Protein AF-W2U6G8-F1 (afdb_monomer)

Sequence (93 aa):
MLTLFAPSLQGTLRFPNSPEGRQALLQALRHHRPHLVVLEPTGPYHFPLLELLLEAGLPVAVVNPQQAAAFRQASHQESPSPPGESFTQWARG

pLDDT: mean 78.86, std 17.73, range [42.53, 97.31]

Foldseek 3Di:
DDWDDDPPDPDIDDFDLDPVSLVVVVVVCVVVVDQEAEAADPDDSCPVSVVVCVVVVHHYDYDDVVVVVVVVVVVVCDDPPPDDDDPPPPPDD

Structure (mmCIF, N/CA/C/O backbone):
data_AF-W2U6G8-F1
#
_entry.id   AF-W2U6G8-F1
#
loop_
_atom_site.group_PDB
_atom_site.id
_atom_site.type_symbol
_atom_site.label_atom_id
_atom_site.label_alt_id
_atom_site.label_comp_id
_atom_site.label_asym_id
_atom_site.label_entity_id
_atom_site.label_seq_id
_atom_site.pdbx_PDB_ins_code
_atom_site.Cartn_x
_atom_site.Cartn_y
_atom_site.Cartn_z
_atom_site.occupancy
_atom_site.B_iso_or_equiv
_atom_site.auth_seq_id
_atom_site.auth_comp_id
_atom_site.auth_asym_id
_atom_site.auth_atom_id
_atom_site.pdbx_PDB_model_num
ATOM 1 N N . MET A 1 1 ? 10.195 -2.335 -1.921 1.00 79.88 1 MET A N 1
ATOM 2 C CA . MET A 1 1 ? 9.544 -3.621 -1.594 1.00 79.88 1 MET A CA 1
ATOM 3 C C . MET A 1 1 ? 8.195 -3.302 -0.979 1.00 79.88 1 MET A C 1
ATOM 5 O O . MET A 1 1 ? 8.147 -2.424 -0.129 1.00 79.88 1 MET A O 1
ATOM 9 N N . LEU A 1 2 ? 7.136 -3.963 -1.428 1.00 83.88 2 LEU A N 1
ATOM 10 C CA . LEU A 1 2 ? 5.785 -3.885 -0.883 1.00 83.88 2 LEU A CA 1
ATOM 11 C C . LEU A 1 2 ? 5.513 -5.163 -0.095 1.00 83.88 2 LEU A C 1
ATOM 13 O O . LEU A 1 2 ? 5.971 -6.238 -0.482 1.00 83.88 2 LEU A O 1
ATOM 17 N N . THR A 1 3 ? 4.782 -5.042 1.002 1.00 81.69 3 THR A N 1
ATOM 18 C CA . THR A 1 3 ? 4.595 -6.125 1.963 1.00 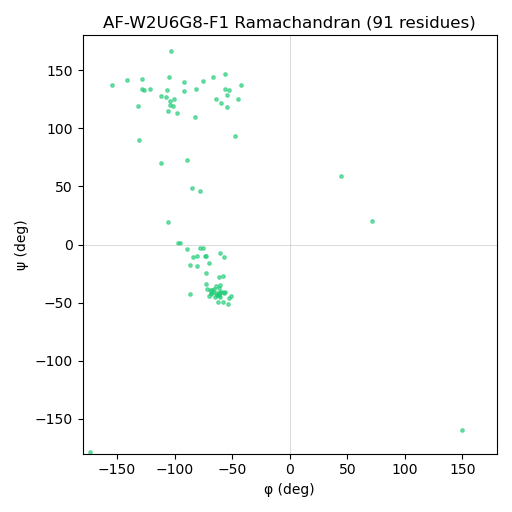81.69 3 THR A CA 1
ATOM 19 C C . THR A 1 3 ? 3.108 -6.230 2.277 1.00 81.69 3 THR A C 1
ATOM 21 O O . THR A 1 3 ? 2.525 -5.267 2.764 1.00 81.69 3 THR A O 1
ATOM 24 N N . LEU A 1 4 ? 2.497 -7.377 1.984 1.00 85.38 4 LEU A N 1
ATOM 25 C CA . LEU A 1 4 ? 1.100 -7.668 2.295 1.00 85.38 4 LEU A CA 1
ATOM 26 C C . LEU A 1 4 ? 1.028 -8.558 3.531 1.00 85.38 4 LEU A C 1
ATOM 28 O O . LEU A 1 4 ? 1.515 -9.690 3.514 1.00 85.38 4 LEU A O 1
ATOM 32 N N . PHE A 1 5 ? 0.372 -8.049 4.565 1.00 84.31 5 PHE A N 1
ATOM 33 C CA . PHE A 1 5 ? -0.067 -8.818 5.719 1.00 84.31 5 PHE A CA 1
ATOM 34 C C . PHE A 1 5 ? -1.585 -8.991 5.645 1.00 84.31 5 PHE A C 1
ATOM 36 O O . PHE A 1 5 ? -2.303 -8.023 5.396 1.00 84.31 5 PHE A O 1
ATOM 43 N N . ALA A 1 6 ? -2.076 -10.208 5.862 1.00 83.38 6 ALA A N 1
ATOM 44 C CA . ALA A 1 6 ? -3.502 -10.467 6.000 1.00 83.38 6 ALA A CA 1
ATOM 45 C C . ALA A 1 6 ? -3.724 -11.529 7.087 1.00 83.38 6 ALA A C 1
ATOM 47 O O . ALA A 1 6 ? -2.958 -12.490 7.131 1.00 83.38 6 ALA A O 1
ATOM 48 N N . PRO A 1 7 ? -4.772 -11.418 7.925 1.00 80.56 7 PRO A N 1
ATOM 49 C CA . PRO A 1 7 ? -5.033 -12.385 8.999 1.00 80.56 7 PRO A CA 1
ATOM 50 C C . 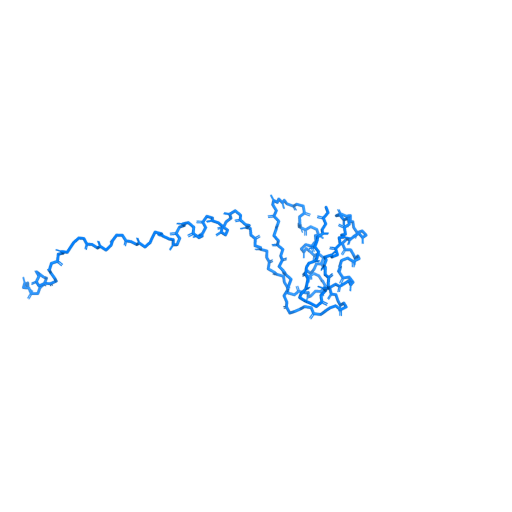PRO A 1 7 ? -5.212 -13.830 8.514 1.00 80.56 7 PRO A C 1
ATOM 52 O O . PRO A 1 7 ? -4.960 -14.771 9.256 1.00 80.56 7 PRO A O 1
ATOM 55 N N . SER A 1 8 ? -5.659 -14.006 7.269 1.00 79.94 8 SER A N 1
ATOM 56 C CA . SER A 1 8 ? -5.847 -15.310 6.630 1.00 79.94 8 SER A CA 1
ATOM 57 C C . SER A 1 8 ? -4.558 -15.920 6.070 1.00 79.94 8 SER A C 1
ATOM 59 O O . SER A 1 8 ? -4.561 -17.085 5.676 1.00 79.94 8 SER A O 1
ATOM 61 N N . LEU A 1 9 ? -3.461 -15.162 6.019 1.00 81.06 9 LEU A N 1
ATOM 62 C CA . LEU A 1 9 ? -2.166 -15.643 5.553 1.00 81.06 9 LEU A CA 1
ATOM 63 C C . LEU A 1 9 ? -1.349 -16.162 6.739 1.00 81.06 9 LEU A C 1
ATOM 65 O O . LEU A 1 9 ? -1.173 -15.470 7.739 1.00 81.06 9 LEU A O 1
ATOM 69 N N . GLN A 1 10 ? -0.761 -17.352 6.600 1.00 81.56 10 GLN A N 1
ATOM 70 C CA . GLN A 1 10 ? 0.231 -17.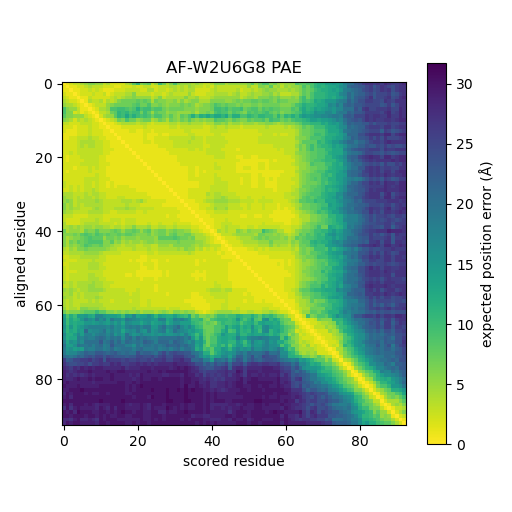881 7.549 1.00 81.56 10 GLN A CA 1
ATOM 71 C C . GLN A 1 10 ? 1.614 -17.237 7.321 1.00 81.56 10 GLN A C 1
ATOM 73 O O . GLN A 1 10 ? 2.627 -17.922 7.200 1.00 81.56 10 GLN A O 1
ATOM 78 N N . GLY A 1 11 ? 1.656 -15.911 7.172 1.00 86.00 11 GLY A N 1
ATOM 79 C CA . GLY A 1 11 ? 2.866 -15.161 6.861 1.00 86.00 11 GLY A CA 1
ATOM 80 C C . GLY A 1 11 ? 2.594 -13.899 6.053 1.00 86.00 11 GLY A C 1
ATOM 81 O O . GLY A 1 11 ? 1.482 -13.375 6.008 1.00 86.00 11 GLY A O 1
ATOM 82 N N . THR A 1 12 ? 3.641 -13.415 5.397 1.00 90.94 12 THR A N 1
ATOM 83 C CA . THR A 1 12 ? 3.627 -12.135 4.694 1.00 90.94 12 THR A CA 1
ATOM 84 C C . THR A 1 12 ? 4.073 -12.332 3.254 1.00 90.94 12 THR A C 1
ATOM 86 O O . THR A 1 12 ? 5.109 -12.951 3.007 1.00 90.94 12 THR A O 1
ATOM 89 N N . LEU A 1 13 ? 3.335 -11.768 2.299 1.00 91.56 13 LEU A N 1
ATOM 90 C CA . LEU A 1 13 ? 3.734 -11.772 0.891 1.00 91.56 13 LEU A CA 1
ATOM 91 C C . LEU A 1 13 ? 4.536 -10.510 0.573 1.00 91.56 13 LEU A C 1
ATOM 93 O O . LEU A 1 13 ? 4.218 -9.420 1.050 1.00 91.56 13 LEU A O 1
ATOM 97 N N . ARG A 1 14 ? 5.592 -10.652 -0.231 1.00 93.88 14 ARG A N 1
ATOM 98 C CA . ARG A 1 14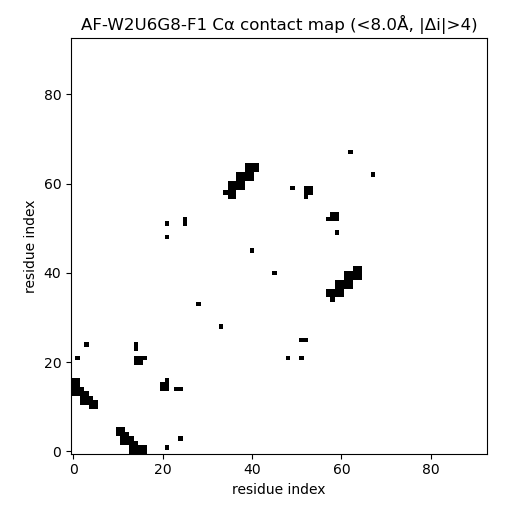 ? 6.478 -9.548 -0.614 1.00 93.88 14 ARG A CA 1
ATOM 99 C C . ARG A 1 14 ? 6.492 -9.384 -2.123 1.00 93.88 14 ARG A C 1
ATOM 101 O O . ARG A 1 14 ? 6.657 -10.358 -2.849 1.00 93.88 14 ARG A O 1
ATOM 108 N N . PHE A 1 15 ? 6.373 -8.141 -2.571 1.00 94.06 15 PHE A N 1
ATOM 109 C CA . PHE A 1 15 ? 6.346 -7.781 -3.983 1.00 94.06 15 PHE A CA 1
ATOM 110 C C . PHE A 1 15 ? 7.380 -6.686 -4.273 1.00 94.06 15 PHE A C 1
ATOM 112 O O . PHE A 1 15 ? 7.559 -5.766 -3.465 1.00 94.06 15 PHE A O 1
ATOM 119 N N . PRO A 1 16 ? 8.065 -6.720 -5.425 1.00 93.31 16 PRO A N 1
ATOM 120 C CA . PRO A 1 16 ? 8.860 -5.586 -5.880 1.00 93.31 16 PRO A CA 1
ATOM 121 C C . PRO A 1 16 ? 8.001 -4.317 -5.968 1.00 93.31 16 PRO A C 1
ATOM 123 O O . PRO A 1 16 ? 6.826 -4.385 -6.319 1.00 93.31 16 PRO A O 1
ATOM 126 N N . ASN A 1 17 ? 8.585 -3.143 -5.702 1.00 90.56 17 ASN A N 1
ATOM 127 C CA . ASN A 1 17 ? 7.895 -1.874 -5.982 1.00 90.56 17 ASN A CA 1
ATOM 128 C C . ASN A 1 17 ? 8.106 -1.455 -7.450 1.00 90.56 17 ASN A C 1
ATOM 130 O O . ASN A 1 17 ? 8.533 -0.340 -7.732 1.00 90.56 17 ASN A O 1
ATOM 134 N N . SER A 1 18 ? 7.892 -2.394 -8.373 1.00 94.88 18 SER A N 1
ATOM 135 C CA . SER A 1 18 ? 7.881 -2.168 -9.821 1.00 94.88 18 SER A CA 1
ATOM 136 C C . SER A 1 18 ? 6.427 -2.136 -10.318 1.00 94.88 18 SER A C 1
ATOM 138 O O . SER A 1 18 ? 5.520 -2.495 -9.559 1.00 94.88 18 SER A O 1
ATOM 140 N N . PRO A 1 19 ? 6.145 -1.685 -11.551 1.00 94.81 19 PRO A N 1
ATOM 141 C CA . PRO A 1 19 ? 4.810 -1.813 -12.144 1.00 94.81 19 PRO A CA 1
ATOM 142 C C . PRO A 1 19 ? 4.256 -3.247 -12.072 1.00 94.81 19 PRO A C 1
ATOM 144 O O . PRO A 1 19 ? 3.125 -3.454 -11.639 1.00 94.81 19 PRO A O 1
ATOM 147 N N . GLU A 1 20 ? 5.077 -4.243 -12.390 1.00 96.81 20 GLU A N 1
ATOM 148 C CA . GLU A 1 20 ? 4.703 -5.662 -12.410 1.00 96.81 20 GLU A CA 1
ATOM 149 C C . GLU A 1 20 ? 4.437 -6.180 -10.994 1.00 96.81 20 GLU A C 1
ATOM 151 O O . GLU A 1 20 ? 3.445 -6.867 -10.749 1.00 96.81 20 GLU A O 1
ATOM 156 N N . GLY A 1 21 ? 5.283 -5.801 -10.030 1.00 96.50 21 GLY A N 1
ATOM 157 C CA . GLY A 1 21 ? 5.091 -6.165 -8.627 1.00 96.50 21 GLY A CA 1
ATOM 158 C C . GLY A 1 21 ? 3.820 -5.559 -8.023 1.00 96.50 21 GLY A C 1
ATOM 159 O O . GLY A 1 21 ? 3.125 -6.228 -7.258 1.00 96.50 21 GLY A O 1
ATOM 160 N N . ARG A 1 22 ? 3.456 -4.330 -8.414 1.00 96.56 22 ARG A N 1
ATOM 161 C CA . ARG A 1 22 ? 2.192 -3.688 -8.013 1.00 96.56 22 ARG A CA 1
ATOM 162 C C . ARG A 1 22 ? 0.973 -4.402 -8.600 1.00 96.56 22 ARG A C 1
ATOM 164 O O . ARG A 1 22 ? 0.003 -4.624 -7.881 1.00 96.56 22 ARG A O 1
ATOM 171 N N . GLN A 1 23 ? 1.039 -4.823 -9.863 1.00 97.31 23 GLN A N 1
ATOM 172 C CA . GLN A 1 23 ? -0.018 -5.632 -10.479 1.00 97.31 23 GLN A CA 1
ATOM 173 C C . GLN A 1 23 ? -0.168 -6.994 -9.790 1.00 97.31 23 GLN A C 1
ATOM 175 O O . GLN A 1 23 ? -1.284 -7.410 -9.483 1.00 97.31 23 GLN A O 1
ATOM 180 N N . ALA A 1 24 ? 0.940 -7.668 -9.471 1.00 96.88 24 ALA A N 1
ATOM 181 C CA . ALA A 1 24 ? 0.911 -8.929 -8.730 1.00 96.88 24 ALA A CA 1
ATOM 182 C C . ALA A 1 24 ? 0.291 -8.766 -7.329 1.00 96.88 24 ALA A C 1
ATOM 184 O O . ALA A 1 24 ? -0.537 -9.582 -6.919 1.00 96.88 24 ALA A O 1
ATOM 185 N N . LEU A 1 25 ? 0.621 -7.678 -6.623 1.00 96.44 25 LEU A N 1
ATOM 186 C CA . LEU A 1 25 ? -0.012 -7.333 -5.350 1.00 96.44 25 LEU A CA 1
ATOM 187 C C . LEU A 1 25 ? -1.525 -7.117 -5.510 1.00 96.44 25 LEU A C 1
ATOM 189 O O . LEU A 1 25 ? -2.301 -7.648 -4.717 1.00 96.44 25 LEU A O 1
ATOM 193 N N . LEU A 1 26 ? -1.961 -6.385 -6.540 1.00 96.38 26 LEU A N 1
ATOM 194 C CA . LEU A 1 26 ? -3.384 -6.164 -6.811 1.00 96.38 26 LEU A CA 1
ATOM 195 C C . LEU A 1 26 ? -4.139 -7.485 -7.032 1.00 96.38 26 LEU A C 1
ATOM 197 O O . LEU A 1 26 ? -5.247 -7.654 -6.522 1.00 96.38 26 LEU A O 1
ATOM 201 N N . GLN A 1 27 ? -3.545 -8.441 -7.751 1.00 96.31 27 GLN A N 1
ATOM 202 C CA . GLN A 1 27 ? -4.153 -9.761 -7.946 1.00 96.31 27 GLN A CA 1
ATOM 203 C C . GLN A 1 27 ? -4.288 -10.533 -6.629 1.00 96.31 27 GLN A C 1
ATOM 205 O O . GLN A 1 27 ? -5.345 -11.106 -6.362 1.00 96.31 27 GLN A O 1
ATOM 210 N N . ALA A 1 28 ? -3.269 -10.489 -5.766 1.00 94.62 28 ALA A N 1
ATOM 211 C CA . ALA A 1 28 ? -3.350 -11.090 -4.436 1.00 94.62 28 ALA A CA 1
ATOM 212 C C . ALA A 1 28 ? -4.461 -10.444 -3.587 1.00 94.62 28 ALA A C 1
ATOM 214 O O . ALA A 1 28 ? -5.262 -11.144 -2.968 1.00 94.62 28 ALA A O 1
ATOM 215 N N . LEU A 1 29 ? -4.579 -9.112 -3.608 1.00 94.62 29 LEU A N 1
ATOM 216 C CA . LEU A 1 29 ? -5.648 -8.396 -2.906 1.00 94.62 29 LEU A CA 1
ATOM 217 C C . LEU A 1 29 ? -7.035 -8.793 -3.428 1.00 94.62 29 LEU A C 1
ATOM 219 O O . LEU A 1 29 ? -7.929 -9.078 -2.637 1.00 94.62 29 LEU A O 1
ATOM 223 N N . ARG A 1 30 ? -7.218 -8.897 -4.747 1.00 93.50 30 ARG A N 1
ATOM 224 C CA . ARG A 1 30 ? -8.483 -9.359 -5.346 1.00 93.50 30 ARG A CA 1
ATOM 225 C C . ARG A 1 30 ? -8.845 -10.785 -4.948 1.00 93.50 30 ARG A C 1
ATOM 227 O O . ARG A 1 30 ? -10.021 -11.064 -4.723 1.00 93.50 30 ARG A O 1
ATOM 234 N N . HIS A 1 31 ? -7.854 -11.666 -4.840 1.00 92.25 31 HIS A N 1
ATOM 235 C CA . HIS A 1 31 ? -8.063 -13.032 -4.374 1.00 92.25 31 HIS A CA 1
ATOM 236 C C . HIS A 1 31 ? -8.563 -13.064 -2.922 1.00 92.25 31 HIS A C 1
ATOM 238 O O . HIS A 1 31 ? -9.514 -13.777 -2.615 1.00 92.25 31 HIS A O 1
ATOM 244 N N . HIS A 1 32 ? -7.977 -12.242 -2.046 1.00 90.00 32 HIS A N 1
ATOM 245 C CA . HIS A 1 32 ? -8.331 -12.203 -0.624 1.00 90.00 32 HIS A CA 1
ATOM 246 C C . HIS A 1 32 ? -9.543 -11.326 -0.280 1.00 90.00 32 HIS A C 1
ATOM 248 O O . HIS A 1 32 ? -10.028 -11.410 0.845 1.00 90.00 32 HIS A O 1
ATOM 254 N N . ARG A 1 33 ? -10.033 -10.506 -1.219 1.00 90.00 33 ARG A N 1
ATOM 255 C CA . ARG A 1 33 ? -11.210 -9.626 -1.072 1.00 90.00 33 ARG A CA 1
ATOM 256 C C . ARG A 1 33 ? -11.253 -8.861 0.265 1.00 90.00 33 ARG A C 1
ATOM 258 O O . ARG A 1 33 ? -12.204 -9.014 1.032 1.00 90.00 33 ARG A O 1
ATOM 265 N N . PRO A 1 34 ? -10.233 -8.046 0.576 1.00 91.56 34 PRO A N 1
ATOM 266 C CA . PRO A 1 34 ? -10.226 -7.266 1.802 1.00 91.56 34 PRO A CA 1
ATOM 267 C C . PRO A 1 34 ? -11.328 -6.201 1.780 1.00 91.56 34 PRO A C 1
ATOM 269 O O . PRO A 1 34 ? -11.585 -5.578 0.751 1.00 91.56 34 PRO A O 1
ATOM 272 N N . HIS A 1 35 ? -11.923 -5.938 2.943 1.00 91.38 35 HIS A N 1
ATOM 273 C CA . HIS A 1 35 ? -12.838 -4.806 3.127 1.00 91.38 35 HIS A CA 1
ATOM 274 C C . HIS A 1 35 ? -12.105 -3.453 3.154 1.00 91.38 35 HIS A C 1
ATOM 276 O O . HIS A 1 35 ? -12.711 -2.426 2.869 1.00 91.38 35 HIS A O 1
ATOM 282 N N . LEU A 1 36 ? -10.814 -3.448 3.507 1.00 91.06 36 LEU A N 1
ATOM 283 C CA . LEU A 1 36 ? -9.961 -2.263 3.556 1.00 91.06 36 LEU A CA 1
ATOM 284 C C . LEU A 1 36 ? -8.494 -2.658 3.365 1.00 91.06 36 LEU A C 1
ATOM 286 O O . LEU A 1 36 ? -8.022 -3.619 3.973 1.00 91.06 36 LEU A O 1
ATOM 290 N N . VAL A 1 37 ? -7.766 -1.886 2.562 1.00 93.25 37 VAL A N 1
ATOM 291 C CA . VAL A 1 37 ? -6.308 -1.959 2.434 1.00 93.25 37 VAL A CA 1
ATOM 292 C C . VAL A 1 37 ? -5.694 -0.783 3.183 1.00 93.25 37 VAL A C 1
ATOM 294 O O . VAL A 1 37 ? -6.004 0.369 2.895 1.00 93.25 37 VAL A O 1
ATOM 297 N N . VAL A 1 38 ? -4.810 -1.056 4.139 1.00 90.62 38 VAL A N 1
ATOM 298 C CA . VAL A 1 38 ? -4.084 -0.012 4.874 1.00 90.62 38 VAL A CA 1
ATOM 299 C C . VAL A 1 38 ? -2.675 0.111 4.302 1.00 90.62 38 VAL A C 1
ATOM 301 O O . VAL A 1 38 ? -1.949 -0.878 4.212 1.00 90.62 38 VAL A O 1
ATOM 304 N N . LEU A 1 39 ? -2.290 1.321 3.900 1.00 90.69 39 LEU A N 1
ATOM 305 C CA . LEU A 1 39 ? -0.949 1.656 3.430 1.00 90.69 39 LEU A CA 1
ATOM 306 C C . LEU A 1 39 ? -0.234 2.499 4.486 1.00 90.69 39 LEU A C 1
ATOM 308 O O . LEU A 1 39 ? -0.741 3.550 4.868 1.00 90.69 39 LEU A O 1
ATOM 312 N N . GLU A 1 40 ? 0.969 2.086 4.890 1.00 87.44 40 GLU A N 1
ATOM 313 C CA . GLU A 1 40 ? 1.831 2.835 5.819 1.00 87.44 40 GLU A CA 1
ATOM 314 C C . GLU A 1 40 ? 3.095 3.362 5.117 1.00 87.44 40 GLU A C 1
ATOM 316 O O . GLU A 1 40 ? 4.196 2.838 5.312 1.00 87.44 40 GLU A O 1
ATOM 321 N N . PRO A 1 41 ? 2.975 4.360 4.223 1.00 82.88 41 PRO A N 1
ATOM 322 C CA . PRO A 1 41 ? 4.128 4.875 3.508 1.00 82.88 41 PRO A CA 1
ATOM 323 C C . PRO A 1 41 ? 5.003 5.766 4.391 1.00 82.88 41 PRO A C 1
ATOM 325 O O . PRO A 1 41 ? 4.521 6.628 5.122 1.00 82.88 41 PRO A O 1
ATOM 328 N N . THR A 1 42 ? 6.317 5.629 4.232 1.00 77.31 42 THR A N 1
ATOM 329 C CA . THR A 1 42 ? 7.323 6.528 4.820 1.00 77.31 42 THR A CA 1
ATOM 330 C C . THR A 1 42 ? 7.800 7.616 3.846 1.00 77.31 42 THR A C 1
ATOM 332 O O . THR A 1 42 ? 8.655 8.424 4.193 1.00 77.31 42 THR A O 1
ATOM 335 N N . GLY A 1 43 ? 7.259 7.656 2.621 1.00 78.81 43 GLY A N 1
ATOM 336 C CA . GLY A 1 43 ? 7.621 8.609 1.565 1.00 78.81 43 GLY A CA 1
ATOM 337 C C . GLY A 1 43 ? 6.713 8.506 0.326 1.00 78.81 43 GLY A C 1
ATOM 338 O O . GLY A 1 43 ? 5.793 7.684 0.305 1.00 78.81 43 GLY A O 1
ATOM 339 N N . PRO A 1 44 ? 6.955 9.298 -0.735 1.00 83.06 44 PRO A N 1
ATOM 340 C CA . PRO A 1 44 ? 6.025 9.465 -1.863 1.00 83.06 44 PRO A CA 1
ATOM 341 C C . PRO A 1 44 ? 5.927 8.250 -2.801 1.00 83.06 44 PRO A C 1
ATOM 343 O O . PRO A 1 44 ? 5.031 8.176 -3.634 1.00 83.06 44 PRO A O 1
ATOM 346 N N . TYR A 1 45 ? 6.802 7.251 -2.658 1.00 83.06 45 TYR A N 1
ATOM 347 C CA . TYR A 1 45 ? 6.857 6.067 -3.531 1.00 83.06 45 TYR A CA 1
ATOM 348 C C . TYR A 1 45 ? 5.585 5.202 -3.551 1.00 83.06 45 TYR A C 1
ATOM 350 O O . TYR A 1 45 ? 5.511 4.248 -4.326 1.00 83.06 45 TYR A O 1
ATOM 358 N N . HIS A 1 46 ? 4.611 5.494 -2.690 1.00 85.81 46 HIS A N 1
ATOM 359 C CA . HIS A 1 46 ? 3.334 4.797 -2.627 1.00 85.81 46 HIS A CA 1
ATOM 360 C C . HIS A 1 46 ? 2.277 5.363 -3.579 1.00 85.81 46 HIS A C 1
ATOM 362 O O . HIS A 1 46 ? 1.319 4.644 -3.847 1.00 85.81 46 HIS A O 1
ATOM 368 N N . PHE A 1 47 ? 2.424 6.589 -4.104 1.00 91.19 47 PHE A N 1
ATOM 369 C CA . PHE A 1 47 ? 1.410 7.185 -4.989 1.00 91.19 47 PHE A CA 1
ATOM 370 C C . PHE A 1 47 ? 1.044 6.280 -6.173 1.00 91.19 47 PHE A C 1
ATOM 372 O O . PHE A 1 47 ? -0.140 6.003 -6.345 1.00 91.19 47 PHE A O 1
ATOM 379 N N . PRO A 1 48 ? 2.010 5.670 -6.891 1.00 94.06 48 PRO A N 1
ATOM 380 C CA . PRO A 1 48 ? 1.679 4.807 -8.021 1.00 94.06 48 PRO A CA 1
ATOM 381 C C . PRO A 1 48 ? 1.008 3.479 -7.623 1.00 94.06 48 PRO A C 1
ATOM 383 O O . PRO A 1 48 ? 0.511 2.753 -8.482 1.00 94.06 48 PRO A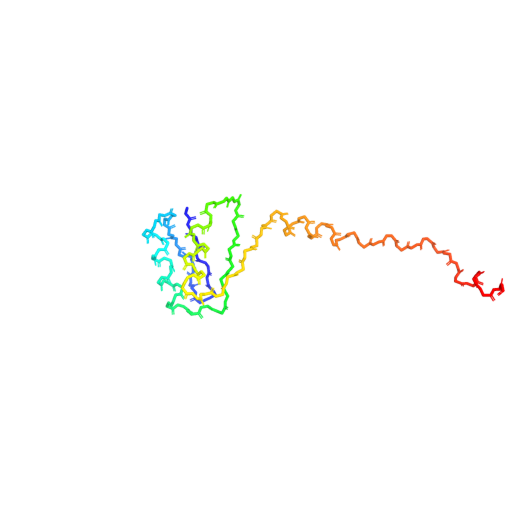 O 1
ATOM 386 N N . LEU A 1 49 ? 1.073 3.084 -6.347 1.00 93.81 49 LEU A N 1
ATOM 387 C CA . LEU A 1 49 ? 0.307 1.954 -5.817 1.00 93.81 49 LEU A CA 1
ATOM 388 C C . LEU A 1 49 ? -1.086 2.415 -5.379 1.00 93.81 49 LEU A C 1
ATOM 390 O O . LEU A 1 49 ? -2.058 1.722 -5.645 1.00 93.81 49 LEU A O 1
ATOM 394 N N . LEU A 1 50 ? -1.180 3.568 -4.718 1.00 94.31 50 LEU A N 1
ATOM 395 C CA . LEU A 1 50 ? -2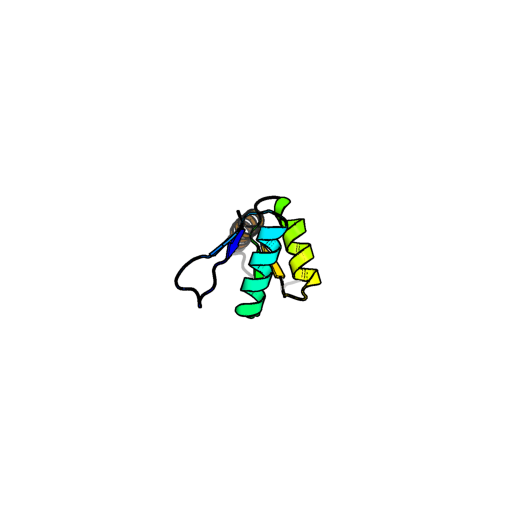.447 4.151 -4.293 1.00 94.31 50 LEU A CA 1
ATOM 396 C C . LEU A 1 50 ? -3.374 4.381 -5.491 1.00 94.31 50 LEU A C 1
ATOM 398 O O . LEU A 1 50 ? -4.509 3.922 -5.454 1.00 94.31 50 LEU A O 1
ATOM 402 N N . GLU A 1 51 ? -2.873 5.006 -6.559 1.00 95.38 51 GLU A N 1
ATOM 403 C CA . GLU A 1 51 ? -3.606 5.202 -7.818 1.00 95.38 51 GLU A CA 1
ATOM 404 C C . GLU A 1 51 ? -4.144 3.875 -8.359 1.00 95.38 51 GLU A C 1
ATOM 406 O O . GLU A 1 51 ? -5.346 3.734 -8.556 1.00 95.38 51 GLU A O 1
ATOM 411 N N . LEU A 1 52 ? -3.281 2.860 -8.473 1.00 96.19 52 LEU A N 1
ATOM 412 C CA . LEU A 1 52 ? -3.667 1.534 -8.955 1.00 96.19 52 LEU A CA 1
ATOM 413 C C . LEU A 1 52 ? -4.793 0.899 -8.118 1.00 96.19 52 LEU A C 1
ATOM 415 O O . LEU A 1 52 ? -5.690 0.253 -8.659 1.00 96.19 52 LEU A O 1
ATOM 419 N N . LEU A 1 53 ? -4.739 1.033 -6.791 1.00 95.44 53 LEU A N 1
ATOM 420 C CA . LEU A 1 53 ? -5.750 0.461 -5.901 1.00 95.44 53 LEU A CA 1
ATOM 421 C C . LEU A 1 53 ? -7.081 1.221 -5.982 1.00 95.44 53 LEU A C 1
ATOM 423 O O . LEU A 1 53 ? -8.136 0.584 -5.969 1.00 95.44 53 LEU A O 1
ATOM 427 N N . LEU A 1 54 ? -7.029 2.551 -6.104 1.00 94.38 54 LEU A N 1
ATOM 428 C CA . LEU A 1 54 ? -8.207 3.398 -6.299 1.00 94.38 54 LEU A CA 1
ATOM 429 C C . LEU A 1 54 ? -8.882 3.107 -7.646 1.00 94.38 54 LEU A C 1
ATOM 431 O O . LEU A 1 54 ? -10.093 2.906 -7.687 1.00 94.38 54 LEU A O 1
ATOM 435 N N . GLU A 1 55 ? -8.106 2.993 -8.727 1.00 96.44 55 GLU A N 1
ATOM 436 C CA . GLU A 1 55 ? -8.595 2.596 -10.056 1.00 96.44 55 GLU A CA 1
ATOM 437 C C . GLU A 1 55 ? -9.223 1.198 -10.048 1.00 96.44 55 GLU A C 1
ATOM 439 O O . GLU A 1 55 ? -10.213 0.940 -10.732 1.00 96.44 55 GLU A O 1
ATOM 444 N N . ALA A 1 56 ? -8.680 0.284 -9.240 1.00 95.19 56 ALA A N 1
ATOM 445 C CA . ALA A 1 56 ? -9.238 -1.050 -9.060 1.00 95.19 56 ALA A CA 1
ATOM 446 C C . ALA A 1 56 ? -10.497 -1.087 -8.172 1.00 95.19 56 ALA A C 1
ATOM 448 O O . ALA A 1 56 ? -11.069 -2.169 -8.000 1.00 95.19 56 ALA A O 1
ATOM 449 N N . GLY A 1 57 ? -10.916 0.052 -7.610 1.00 95.06 57 GLY A N 1
ATOM 450 C CA . GLY A 1 57 ? -12.086 0.175 -6.741 1.00 95.06 57 GLY A CA 1
ATOM 451 C C . GLY A 1 57 ? -11.901 -0.447 -5.356 1.00 95.06 57 GLY A C 1
ATOM 452 O O . GLY A 1 57 ? -12.887 -0.777 -4.698 1.00 95.06 57 GLY A O 1
ATOM 453 N N . LEU A 1 58 ? -10.658 -0.654 -4.913 1.00 94.94 58 LEU A N 1
ATOM 454 C CA . LEU A 1 58 ? -10.388 -1.176 -3.578 1.00 94.94 58 LEU A CA 1
ATOM 455 C C . LEU A 1 58 ? -10.461 -0.039 -2.549 1.00 94.94 58 LEU A C 1
ATOM 457 O O . LEU A 1 58 ? -9.859 1.013 -2.767 1.00 94.94 58 LEU A O 1
ATOM 461 N N . PRO A 1 59 ? -11.139 -0.231 -1.405 1.00 92.62 59 PRO A N 1
ATOM 462 C CA . PRO A 1 59 ? -11.073 0.726 -0.309 1.00 92.62 59 PRO A CA 1
ATOM 463 C C . PRO A 1 59 ? -9.649 0.790 0.251 1.00 92.62 59 PRO A C 1
ATOM 465 O O . PRO A 1 59 ? -9.092 -0.237 0.651 1.00 92.62 59 PRO A O 1
ATOM 468 N N . VAL A 1 60 ? -9.062 1.989 0.300 1.00 93.75 60 VAL A N 1
ATOM 469 C CA . VAL A 1 60 ? -7.692 2.213 0.785 1.00 93.75 60 VAL A CA 1
ATOM 470 C C . VAL A 1 60 ? -7.662 3.308 1.846 1.00 93.75 60 VAL A C 1
ATOM 472 O O . VAL A 1 60 ? -8.209 4.388 1.643 1.00 93.75 60 VAL A O 1
ATOM 475 N N . ALA A 1 61 ? -6.962 3.053 2.950 1.00 91.12 61 ALA A N 1
ATOM 476 C CA . ALA A 1 61 ? -6.581 4.059 3.934 1.00 91.12 61 ALA A CA 1
ATOM 477 C C . ALA A 1 61 ? -5.061 4.261 3.905 1.00 91.12 61 ALA A C 1
ATOM 479 O O . ALA A 1 61 ? -4.302 3.301 4.028 1.00 91.12 61 ALA A O 1
ATOM 480 N N . VAL A 1 62 ? -4.611 5.509 3.770 1.00 88.44 62 VAL A N 1
ATOM 481 C CA . VAL A 1 62 ? -3.191 5.870 3.881 1.00 88.44 62 VAL A CA 1
ATOM 482 C C . VAL A 1 62 ? -2.940 6.396 5.287 1.00 88.44 62 VAL A C 1
ATOM 484 O O . VAL A 1 62 ? -3.440 7.455 5.658 1.00 88.44 62 VAL A O 1
ATOM 487 N N . VAL A 1 63 ? -2.167 5.658 6.076 1.00 84.62 63 VAL A N 1
ATOM 488 C CA . VAL A 1 63 ? -1.807 6.027 7.444 1.00 84.62 63 VAL A CA 1
ATOM 489 C C . VAL A 1 63 ? -0.355 6.472 7.431 1.00 84.62 63 VAL A C 1
ATOM 491 O O . VAL A 1 63 ? 0.538 5.683 7.149 1.00 84.62 63 VAL A O 1
ATOM 494 N N . ASN A 1 64 ? -0.090 7.742 7.731 1.00 73.38 64 ASN A N 1
ATOM 495 C CA . ASN A 1 64 ? 1.281 8.194 7.939 1.00 73.38 64 ASN A CA 1
ATOM 496 C C . ASN A 1 64 ? 1.702 7.854 9.384 1.00 73.38 64 ASN A C 1
ATOM 498 O O . ASN A 1 64 ? 1.201 8.500 10.309 1.00 73.38 64 ASN A O 1
ATOM 502 N N . PRO A 1 65 ? 2.618 6.893 9.617 1.00 61.94 65 PRO A N 1
ATOM 503 C CA . PRO A 1 65 ? 3.013 6.490 10.966 1.00 61.94 65 PRO A CA 1
ATOM 504 C C . PRO A 1 65 ? 3.653 7.630 11.773 1.00 61.94 65 PRO A C 1
ATOM 506 O O . PRO A 1 65 ? 3.493 7.661 12.992 1.00 61.94 65 PRO A O 1
ATOM 509 N N . GLN A 1 66 ? 4.304 8.609 11.127 1.00 65.38 66 GLN A N 1
ATOM 510 C CA . GLN A 1 66 ? 4.823 9.791 11.826 1.00 65.38 66 GLN A CA 1
ATOM 511 C C . GLN A 1 66 ? 3.696 10.687 12.336 1.00 65.38 66 GLN A C 1
ATOM 513 O O . GLN A 1 66 ? 3.744 11.143 13.475 1.00 65.38 66 GLN A O 1
ATOM 518 N N . GLN A 1 67 ? 2.653 10.896 11.531 1.00 61.22 67 GLN A N 1
ATOM 519 C CA . GLN A 1 67 ? 1.488 11.664 11.970 1.00 61.22 67 GLN A CA 1
ATOM 520 C C . GLN A 1 67 ? 0.636 10.885 12.973 1.00 61.22 67 GLN A C 1
ATOM 522 O O . GLN A 1 67 ? 0.127 11.486 13.907 1.00 61.22 67 GLN A O 1
ATOM 527 N N . ALA A 1 68 ? 0.535 9.559 12.859 1.00 60.59 68 ALA A N 1
ATOM 528 C CA . ALA A 1 68 ? -0.152 8.729 13.847 1.00 60.59 68 ALA A CA 1
ATOM 529 C C . ALA A 1 68 ? 0.567 8.736 15.209 1.00 60.59 68 ALA A C 1
ATOM 531 O O . ALA A 1 68 ? -0.083 8.785 16.252 1.00 60.59 68 ALA A O 1
ATOM 532 N N . ALA A 1 69 ? 1.905 8.723 15.218 1.00 60.91 69 ALA A N 1
ATOM 533 C CA . ALA A 1 69 ? 2.698 8.857 16.438 1.00 60.91 69 ALA A CA 1
ATOM 534 C C . ALA A 1 69 ? 2.611 10.273 17.031 1.00 60.91 69 ALA A C 1
ATOM 536 O O . ALA A 1 69 ? 2.384 10.406 18.233 1.00 60.91 69 ALA A O 1
ATOM 537 N N . ALA A 1 70 ? 2.720 11.316 16.200 1.00 60.50 70 ALA A N 1
ATOM 538 C CA . ALA A 1 70 ? 2.531 12.704 16.623 1.00 60.50 70 ALA A CA 1
ATOM 539 C C . ALA A 1 70 ? 1.113 12.944 17.171 1.00 60.50 70 ALA A C 1
ATOM 541 O O . ALA A 1 70 ? 0.953 13.584 18.206 1.00 60.50 70 ALA A O 1
ATOM 542 N N . PHE A 1 71 ? 0.092 12.361 16.537 1.00 53.84 71 PHE A N 1
ATOM 543 C CA . PHE A 1 71 ? -1.286 12.397 17.012 1.00 53.84 71 PHE A CA 1
ATOM 544 C C . PHE A 1 71 ? -1.425 11.714 18.375 1.00 53.84 71 PHE A C 1
ATOM 546 O O . PHE A 1 71 ? -1.941 12.342 19.291 1.00 53.84 71 PHE A O 1
ATOM 553 N N . ARG A 1 72 ? -0.895 10.490 18.559 1.00 57.91 72 AR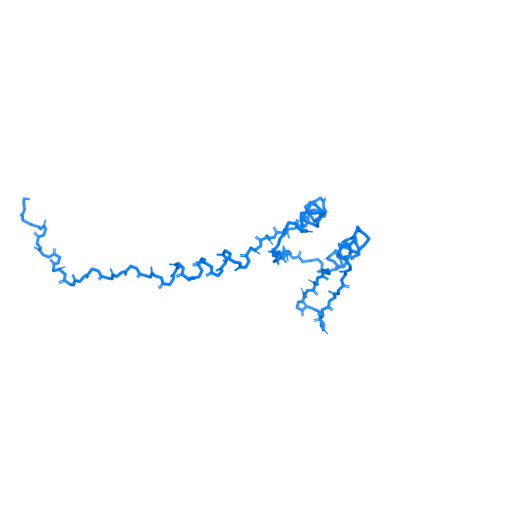G A N 1
ATOM 554 C CA . ARG A 1 72 ? -0.911 9.808 19.873 1.00 57.91 72 ARG A CA 1
ATOM 555 C C . ARG A 1 72 ? -0.256 10.639 20.973 1.00 57.91 72 ARG A C 1
ATOM 557 O O . ARG A 1 72 ? -0.769 10.667 22.086 1.00 57.91 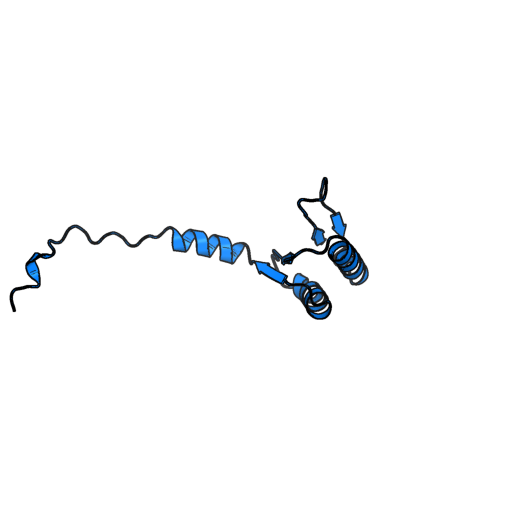72 ARG A O 1
ATOM 564 N N . GLN A 1 73 ? 0.864 11.296 20.671 1.00 58.88 73 GLN A N 1
ATOM 565 C CA . GLN A 1 73 ? 1.566 12.157 21.627 1.00 58.88 73 GLN A CA 1
ATOM 566 C C . GLN A 1 73 ? 0.755 13.413 21.972 1.00 58.88 73 GLN A C 1
ATOM 568 O O . GLN A 1 73 ? 0.707 13.799 23.137 1.00 58.88 73 GLN A O 1
ATOM 573 N N . ALA A 1 74 ? 0.079 14.023 20.994 1.00 60.53 74 ALA A N 1
ATOM 574 C CA . ALA A 1 74 ? -0.787 15.179 21.218 1.00 60.53 74 ALA A CA 1
ATOM 575 C C . ALA A 1 74 ? -2.060 14.822 22.007 1.00 60.53 74 ALA A C 1
ATOM 577 O O . ALA A 1 74 ? -2.451 15.564 22.900 1.00 60.53 74 ALA A O 1
ATOM 578 N N . SER A 1 75 ? -2.673 13.663 21.745 1.00 57.84 75 SER A N 1
ATOM 579 C CA . SER A 1 75 ? -3.869 13.192 22.460 1.00 57.84 75 SER A CA 1
ATOM 580 C C . SER A 1 75 ? -3.604 12.699 23.889 1.00 57.84 75 SER A C 1
ATOM 582 O O . SER A 1 75 ? -4.553 12.462 24.624 1.00 57.84 75 SER A O 1
ATOM 584 N N . HIS A 1 76 ? -2.337 12.541 24.291 1.00 54.53 76 HIS A N 1
ATOM 585 C CA . HIS A 1 76 ? -1.954 12.211 25.671 1.00 54.53 76 HIS A CA 1
ATOM 586 C C . HIS A 1 76 ? -1.737 13.456 26.550 1.00 54.53 76 HIS A C 1
ATOM 588 O O . HIS A 1 76 ? -1.487 13.322 27.748 1.00 54.53 76 HIS A O 1
ATOM 594 N N . GLN A 1 77 ? -1.832 14.660 25.972 1.00 47.41 77 GLN A N 1
ATOM 595 C CA . GLN A 1 77 ? -1.957 15.905 26.725 1.00 47.41 77 GLN A CA 1
ATOM 596 C C . GLN A 1 77 ? -3.444 16.178 26.962 1.00 47.41 77 GLN A C 1
ATOM 598 O O . GLN A 1 77 ? -4.045 17.056 26.344 1.00 47.41 77 GLN A O 1
ATOM 603 N N . GLU A 1 78 ? -4.054 15.394 27.854 1.00 51.44 78 GLU A N 1
ATOM 604 C CA . GLU A 1 78 ? -5.240 15.868 28.559 1.00 51.44 78 GLU A CA 1
ATOM 605 C C . GLU A 1 78 ? -4.872 17.200 29.217 1.00 51.44 78 GLU A C 1
ATOM 607 O O . GLU A 1 78 ? -3.822 17.334 29.853 1.00 51.44 78 GLU A O 1
ATOM 612 N N . SER A 1 79 ? -5.708 18.208 28.969 1.00 47.00 79 SER A N 1
ATOM 613 C CA . SER A 1 79 ? -5.600 19.537 29.555 1.00 47.00 79 SER A CA 1
ATOM 614 C C . SER A 1 79 ? -5.262 19.423 31.042 1.00 47.00 79 SER A C 1
ATOM 616 O O . SER A 1 79 ? -5.870 18.585 31.712 1.00 47.00 79 SER A O 1
ATOM 618 N N . PRO A 1 80 ? -4.346 20.240 31.598 1.00 49.66 80 PRO A N 1
ATOM 619 C CA . PRO A 1 80 ? -4.256 20.314 33.044 1.00 49.66 80 PRO A CA 1
ATOM 620 C C . PRO A 1 80 ? -5.659 20.651 33.545 1.00 49.66 80 PRO A C 1
ATOM 622 O O . PRO A 1 80 ? -6.220 21.684 33.166 1.00 49.66 80 PRO A O 1
ATOM 625 N N . SER A 1 81 ? -6.249 19.749 34.336 1.00 54.53 81 SER A N 1
ATOM 626 C CA . SER A 1 81 ? -7.424 20.075 35.133 1.00 54.53 81 SER A CA 1
ATOM 627 C C . SER A 1 81 ? -7.131 21.422 35.787 1.00 54.53 81 SER A C 1
ATOM 629 O O . SER A 1 81 ? -6.055 21.552 36.387 1.00 54.53 81 SER A O 1
ATOM 631 N N . PRO A 1 82 ? -7.992 22.441 35.624 1.00 54.09 82 PRO A N 1
ATOM 632 C CA . PRO A 1 82 ? -7.726 23.733 36.230 1.00 54.09 82 PRO A CA 1
ATOM 633 C C . PRO A 1 82 ? -7.470 23.506 37.726 1.00 54.09 82 PRO A C 1
ATOM 635 O O . PRO A 1 82 ? -8.191 22.711 38.346 1.00 54.09 82 PRO A O 1
ATOM 638 N N . PRO A 1 83 ? -6.411 24.106 38.302 1.00 52.72 83 PRO A N 1
ATOM 639 C CA . PRO A 1 83 ? -6.139 23.952 39.722 1.00 52.72 83 PRO A CA 1
ATOM 640 C C . PRO A 1 83 ? -7.388 24.398 40.480 1.00 52.72 83 PRO A C 1
ATOM 642 O O . PRO A 1 83 ? -7.997 25.395 40.109 1.00 52.72 83 PRO A O 1
ATOM 645 N N . GLY A 1 84 ? -7.799 23.598 41.466 1.00 59.53 84 GLY A N 1
ATOM 646 C CA . GLY A 1 84 ? -9.118 23.663 42.091 1.00 59.53 84 GLY A CA 1
ATOM 647 C C . GLY A 1 84 ? -9.558 25.069 42.492 1.00 59.53 84 GLY A C 1
ATOM 648 O O . GLY A 1 84 ? -9.293 25.511 43.605 1.00 59.53 84 GLY A O 1
ATOM 649 N N . GLU A 1 85 ? -10.295 25.734 41.608 1.00 50.97 85 GLU A N 1
ATOM 650 C CA . GLU A 1 85 ? -11.037 26.944 41.920 1.00 50.97 85 GLU A CA 1
ATOM 651 C C . GLU A 1 85 ? -12.515 26.591 42.043 1.00 50.97 85 GLU A C 1
ATOM 653 O O . GLU A 1 85 ? -13.155 26.038 41.147 1.00 50.97 85 GLU A O 1
ATOM 658 N N . SER A 1 86 ? -13.033 26.866 43.238 1.00 49.94 86 SER A N 1
ATOM 659 C CA . SER A 1 86 ? -14.398 26.578 43.644 1.00 49.94 86 SER A CA 1
ATOM 660 C C . SER A 1 86 ? -15.402 27.288 42.732 1.00 49.94 86 SER A C 1
ATOM 662 O O . SER A 1 86 ? -15.443 28.516 42.651 1.00 49.94 86 SER A O 1
ATOM 664 N N . PHE A 1 87 ? -16.275 26.500 42.107 1.00 52.88 87 PHE A N 1
ATOM 665 C CA . PHE A 1 87 ? -17.338 26.911 41.181 1.00 52.88 87 PHE A CA 1
ATOM 666 C C . PHE A 1 87 ? -18.349 27.929 41.766 1.00 52.88 87 PHE A C 1
ATOM 668 O O . PHE A 1 87 ? -19.142 28.525 41.042 1.00 52.88 87 PHE A O 1
ATOM 675 N N . THR A 1 88 ? -18.328 28.193 43.075 1.00 53.22 88 THR A N 1
ATOM 676 C CA . THR A 1 88 ? -19.280 29.083 43.766 1.00 53.22 88 THR A CA 1
ATOM 677 C C . THR A 1 88 ? -19.029 30.588 43.596 1.00 53.22 88 THR A C 1
ATOM 679 O O . THR A 1 88 ? -19.824 31.386 44.088 1.00 53.22 88 THR A O 1
ATOM 682 N N . GLN A 1 89 ? -17.961 31.012 42.913 1.00 48.84 89 GLN A N 1
ATOM 683 C CA . GLN A 1 89 ? -17.633 32.439 42.760 1.00 48.84 89 GLN A CA 1
ATOM 684 C C . GLN A 1 89 ? -18.437 33.170 41.661 1.00 48.84 89 GLN A C 1
ATOM 686 O O . GLN A 1 89 ? -18.543 34.392 41.709 1.00 48.84 89 GLN A O 1
ATOM 691 N N . TRP A 1 90 ? -19.052 32.464 40.704 1.00 46.78 90 TRP A N 1
ATOM 692 C CA . TRP A 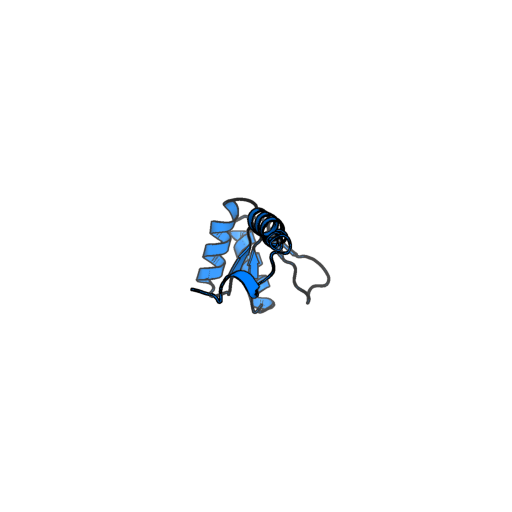1 90 ? -19.675 33.087 39.519 1.00 46.78 90 TRP A CA 1
ATOM 693 C C . TRP A 1 90 ? -21.189 33.362 39.634 1.00 46.78 90 TRP A C 1
ATOM 695 O O . TRP A 1 90 ? -21.781 33.887 38.698 1.00 46.78 90 TRP A O 1
ATOM 705 N N . ALA A 1 91 ? -21.830 33.051 40.767 1.00 42.53 91 ALA A N 1
ATOM 706 C CA . ALA A 1 91 ? -23.291 33.159 40.935 1.00 42.53 91 ALA A CA 1
ATOM 707 C C . ALA A 1 91 ? -23.765 34.357 41.788 1.00 42.53 91 ALA A C 1
ATOM 709 O O . ALA A 1 91 ? -24.884 34.348 42.301 1.00 42.53 91 ALA A O 1
ATOM 710 N N . ARG A 1 92 ? -22.936 35.392 41.969 1.00 47.19 92 ARG A N 1
ATOM 711 C CA . ARG A 1 92 ? -23.390 36.684 42.509 1.00 47.19 92 ARG A CA 1
ATOM 712 C C . ARG A 1 92 ? -22.903 37.831 41.634 1.00 47.19 92 ARG A C 1
ATOM 714 O O . ARG A 1 92 ? -21.833 38.385 41.868 1.00 47.19 92 ARG A O 1
ATOM 721 N N . GLY A 1 93 ? -23.733 38.158 40.652 1.00 44.03 93 GLY A N 1
ATOM 722 C CA . GLY A 1 93 ? -23.730 39.381 39.860 1.00 44.03 93 GLY A CA 1
ATOM 723 C C . GLY A 1 93 ? -25.145 39.607 39.370 1.00 44.03 93 GLY A C 1
ATOM 724 O O . GLY A 1 93 ? -25.650 38.679 38.703 1.00 44.03 93 GLY A O 1
#

Mean predicted aligned error: 11.81 Å

Radius of gyration: 22.43 Å; Cα contacts (8 Å, |Δi|>4): 69; chains: 1; bounding box: 33×57×56 Å

Nearest PDB structures (foldseek):
  8wt9-assembly1_D  TM=6.722E-01  e=2.656E-03  Escherichia coli
  8wt7-assembly1_C  TM=6.717E-01  e=6.440E-03  Escherichia coli
  5d0n-assembly1_A  TM=4.262E-01  e=5.467E+00  Zea mays

Secondary structure (DSSP, 8-state):
-EEEE-TTSSSEEEE-SSHHHHHHHHHHHHHH--S-EEE--SSGGGHHHHHHHHHTT--EEE--HHHHHHHHHHHT----------GGGSS--

Solvent-accessible surface area (backbone atoms only — not comparable to full-atom values): 5959 Å² total; per-residue (Å²): 111,42,77,48,76,48,95,89,46,101,57,71,52,78,31,54,78,44,76,67,26,47,51,53,49,50,53,54,45,63,75,66,62,65,86,62,44,79,42,74,53,94,57,76,87,45,52,77,52,51,52,55,37,53,75,69,68,48,51,73,46,80,45,46,62,69,56,53,51,50,46,55,59,56,70,68,59,67,72,78,72,75,78,94,70,72,83,78,73,80,81,79,128